Protein AF-A0A661KDV0-F1 (afdb_monomer)

pLDDT: mean 75.94, std 10.28, range [45.03, 88.5]

Structure (mmCIF, N/CA/C/O backbone):
data_AF-A0A661KDV0-F1
#
_entry.id   AF-A0A661KDV0-F1
#
loop_
_atom_site.group_PDB
_atom_site.id
_atom_site.type_symbol
_atom_site.label_atom_id
_atom_site.label_alt_id
_atom_site.label_comp_id
_atom_site.label_asym_id
_atom_site.label_entity_id
_atom_site.label_seq_id
_atom_site.pdbx_PDB_ins_code
_atom_site.Cartn_x
_atom_site.Cartn_y
_atom_site.Cartn_z
_atom_site.occupancy
_atom_site.B_iso_or_equiv
_atom_site.auth_seq_id
_atom_site.auth_comp_id
_atom_site.auth_asym_id
_atom_site.auth_atom_id
_atom_site.pdbx_PDB_model_num
ATOM 1 N N . MET A 1 1 ? -6.018 -22.708 42.102 1.00 46.72 1 MET A N 1
ATOM 2 C CA . MET A 1 1 ? -5.554 -22.700 40.697 1.00 46.72 1 MET A CA 1
ATOM 3 C C . MET A 1 1 ? -5.992 -21.376 40.091 1.00 46.72 1 MET A C 1
ATOM 5 O O . MET A 1 1 ? -7.187 -21.155 39.971 1.00 46.72 1 MET A O 1
ATOM 9 N N . ASN A 1 2 ? -5.053 -20.454 39.854 1.00 45.03 2 ASN A N 1
ATOM 10 C CA . ASN A 1 2 ? -5.360 -19.110 39.357 1.00 45.03 2 ASN A CA 1
ATOM 11 C C . ASN A 1 2 ? -5.732 -19.170 37.873 1.00 45.03 2 ASN A C 1
ATOM 13 O O . ASN A 1 2 ? -4.947 -19.634 37.049 1.00 45.03 2 ASN A O 1
ATOM 17 N N . ASN A 1 3 ? -6.926 -18.686 37.541 1.00 48.16 3 ASN A N 1
ATOM 18 C CA . ASN A 1 3 ? -7.403 -18.564 36.170 1.00 48.16 3 ASN A CA 1
ATOM 19 C C . ASN A 1 3 ? -6.744 -17.339 35.514 1.00 48.16 3 ASN A C 1
ATOM 21 O O . ASN A 1 3 ? -7.231 -16.220 35.627 1.00 48.16 3 ASN A O 1
ATOM 25 N N . TYR A 1 4 ? -5.623 -17.537 34.817 1.00 59.47 4 TYR A N 1
ATOM 26 C CA . TYR A 1 4 ? -4.924 -16.478 34.068 1.00 59.47 4 TYR A CA 1
ATOM 27 C C . TYR A 1 4 ? -5.661 -16.020 32.786 1.00 59.47 4 TYR A C 1
ATOM 29 O O . TYR A 1 4 ? -5.137 -15.196 32.040 1.00 59.47 4 TYR A O 1
ATOM 37 N N . ASN A 1 5 ? -6.873 -16.522 32.523 1.00 58.97 5 ASN A N 1
ATOM 38 C CA . ASN A 1 5 ? -7.582 -16.357 31.246 1.00 58.97 5 ASN A CA 1
ATOM 39 C C . ASN A 1 5 ? -8.514 -15.135 31.144 1.00 58.97 5 ASN A C 1
ATOM 41 O O . ASN A 1 5 ? -9.142 -14.946 30.107 1.00 58.97 5 ASN A O 1
ATOM 45 N N . GLU A 1 6 ? -8.595 -14.271 32.158 1.00 55.84 6 GLU A N 1
ATOM 46 C CA . GLU A 1 6 ? -9.571 -13.162 32.170 1.00 55.84 6 GLU A CA 1
ATOM 47 C C . GLU A 1 6 ? -9.018 -11.798 31.720 1.00 55.84 6 GLU A C 1
ATOM 49 O O . GLU A 1 6 ? -9.723 -10.794 31.760 1.00 55.84 6 GLU A O 1
ATOM 54 N N . ARG A 1 7 ? -7.777 -11.727 31.217 1.00 53.41 7 ARG A N 1
ATOM 55 C CA . ARG A 1 7 ? -7.247 -10.508 30.571 1.00 53.41 7 ARG A CA 1
ATOM 56 C C . ARG A 1 7 ? -7.303 -10.586 29.050 1.00 53.41 7 ARG A C 1
ATOM 58 O O . ARG A 1 7 ? -6.331 -10.260 28.371 1.00 53.41 7 ARG A O 1
ATOM 65 N N . ALA A 1 8 ? -8.441 -10.994 28.497 1.00 59.56 8 ALA A N 1
ATOM 66 C CA . ALA A 1 8 ? -8.721 -10.711 27.097 1.00 59.56 8 ALA A CA 1
ATOM 67 C C . ALA A 1 8 ? -8.865 -9.188 26.961 1.00 59.56 8 ALA A C 1
ATOM 69 O O . ALA A 1 8 ? -9.930 -8.629 27.213 1.00 59.56 8 ALA A O 1
ATOM 70 N N . ILE A 1 9 ? -7.763 -8.503 26.637 1.00 60.44 9 ILE A N 1
ATOM 71 C CA . ILE A 1 9 ? -7.757 -7.082 26.285 1.00 60.44 9 ILE A CA 1
ATOM 72 C C . ILE A 1 9 ? -8.787 -6.931 25.165 1.00 60.44 9 ILE A C 1
ATOM 74 O O . ILE A 1 9 ? -8.561 -7.378 24.039 1.00 60.44 9 ILE A O 1
ATOM 78 N N . SER A 1 10 ? -9.955 -6.373 25.484 1.00 51.84 10 SER A N 1
ATOM 79 C CA . SER A 1 10 ? -11.022 -6.180 24.515 1.00 51.84 10 SER A CA 1
ATOM 80 C C . SER A 1 10 ? -10.583 -5.058 23.581 1.00 51.84 10 SER A C 1
ATOM 82 O O . SER A 1 10 ? -10.773 -3.875 23.838 1.00 51.84 10 SER A O 1
ATOM 84 N N . VAL A 1 11 ? -9.907 -5.429 22.491 1.00 59.72 11 VAL A N 1
ATOM 85 C CA . VAL A 1 11 ? -9.474 -4.485 21.457 1.00 59.72 11 VAL A CA 1
ATOM 86 C C . VAL A 1 11 ? -10.730 -3.941 20.778 1.00 59.72 11 VAL A C 1
ATOM 88 O O . VAL A 1 11 ? -11.204 -4.512 19.799 1.00 59.72 11 VAL A O 1
ATOM 91 N N . GLN A 1 12 ? -11.320 -2.882 21.337 1.00 64.25 12 GLN A N 1
ATOM 92 C CA . GLN A 1 12 ? -12.595 -2.307 20.892 1.00 64.25 12 GLN A CA 1
ATOM 93 C C . GLN A 1 12 ? -12.534 -1.842 19.432 1.00 64.25 12 GLN A C 1
ATOM 95 O O . GLN A 1 12 ? -13.546 -1.880 18.739 1.00 64.25 12 GLN A O 1
ATOM 100 N N . GLN A 1 13 ? -11.348 -1.456 18.950 1.00 64.50 13 GLN A N 1
ATOM 101 C CA . GLN A 1 13 ? -11.106 -1.056 17.567 1.00 64.50 13 GLN A CA 1
ATOM 102 C C . GLN A 1 13 ? -9.787 -1.682 17.090 1.00 64.50 13 GLN A C 1
ATOM 104 O O . GLN A 1 13 ? -8.730 -1.340 17.620 1.00 64.50 13 GLN A O 1
ATOM 109 N N . PRO A 1 14 ? -9.815 -2.629 16.135 1.00 68.50 14 PRO A N 1
ATOM 110 C CA . PRO A 1 14 ? -8.599 -3.259 15.616 1.00 68.50 14 PRO A CA 1
ATOM 111 C C . PRO A 1 14 ? -7.782 -2.341 14.694 1.00 68.50 14 PRO A C 1
ATOM 113 O O . PRO A 1 14 ? -6.657 -2.703 14.344 1.00 68.50 14 PRO A O 1
ATOM 116 N N . THR A 1 15 ? -8.343 -1.195 14.298 1.00 75.56 15 THR A N 1
ATOM 117 C CA . THR A 1 15 ? -7.757 -0.211 13.383 1.00 75.56 15 THR A CA 1
ATOM 118 C C . THR A 1 15 ? -7.712 1.177 14.025 1.00 75.56 15 THR A C 1
ATOM 120 O O . THR A 1 15 ? -8.518 1.517 14.893 1.00 75.56 15 THR A O 1
ATOM 123 N N . LEU A 1 16 ? -6.733 1.983 13.616 1.00 76.81 16 LEU A N 1
ATOM 124 C CA . LEU A 1 16 ? -6.552 3.357 14.082 1.00 76.81 16 LEU A CA 1
ATOM 125 C C . LEU A 1 16 ? -7.408 4.336 13.270 1.00 76.81 16 LEU A C 1
ATOM 127 O O . LEU A 1 16 ? -7.650 4.150 12.080 1.00 76.81 16 LEU A O 1
ATOM 131 N N . ALA A 1 17 ? -7.815 5.436 13.906 1.00 75.88 17 ALA A N 1
ATOM 132 C CA . ALA A 1 17 ? -8.558 6.499 13.236 1.00 75.88 17 ALA A CA 1
ATOM 133 C C . ALA A 1 17 ? -7.707 7.175 12.148 1.00 75.88 17 ALA A C 1
ATOM 135 O O . ALA A 1 17 ? -6.651 7.734 12.448 1.00 75.88 17 ALA A O 1
ATOM 136 N N . PHE A 1 18 ? -8.207 7.197 10.910 1.00 69.19 18 PHE A N 1
ATOM 137 C CA . PHE A 1 18 ? -7.487 7.769 9.765 1.00 69.19 18 PHE A CA 1
ATOM 138 C C . PHE A 1 18 ? -7.362 9.307 9.801 1.00 69.19 18 PHE A C 1
ATOM 140 O O . PHE A 1 18 ? -6.499 9.870 9.145 1.00 69.19 18 PH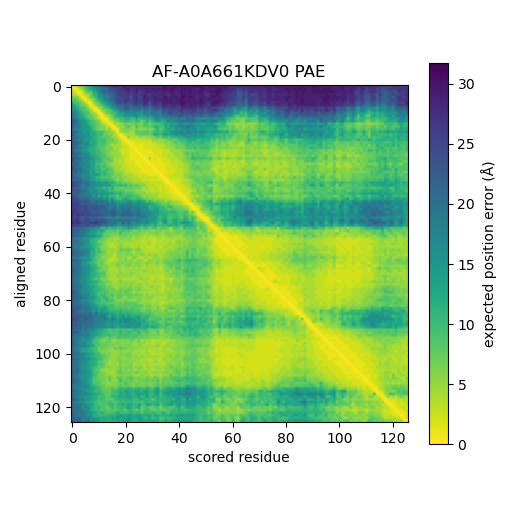E A O 1
ATOM 147 N N . TRP A 1 19 ? -8.203 10.005 10.574 1.00 70.69 19 TRP A N 1
ATOM 148 C CA . TRP A 1 19 ? -8.304 11.474 10.535 1.00 70.69 19 TRP A CA 1
ATOM 149 C C . TRP A 1 19 ? -7.336 12.212 11.472 1.00 70.69 19 TRP A C 1
ATOM 151 O O . TRP A 1 19 ? -7.270 13.440 11.471 1.00 70.69 19 TRP A O 1
ATOM 161 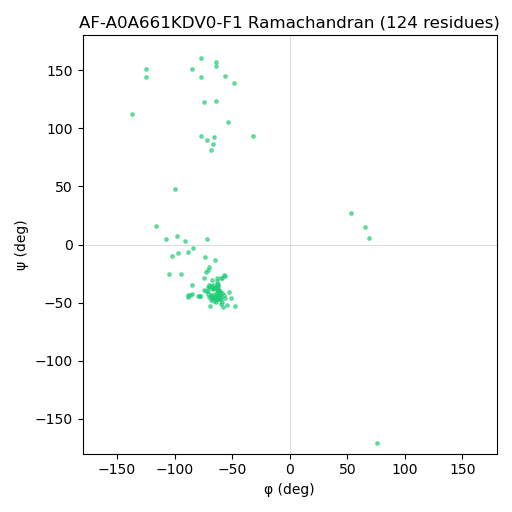N N . LYS A 1 20 ? -6.602 11.493 12.326 1.00 81.62 20 LYS A N 1
ATOM 162 C CA . LYS A 1 20 ? -5.675 12.131 13.270 1.00 81.62 20 LYS A CA 1
ATOM 163 C C . LYS A 1 20 ? -4.402 12.565 12.543 1.00 81.62 20 LYS A C 1
ATOM 165 O O . LYS A 1 20 ? -3.879 11.822 11.723 1.00 81.62 20 LYS A O 1
ATOM 170 N N . VAL A 1 21 ? -3.821 13.700 12.934 1.00 80.19 21 VAL A N 1
ATOM 171 C CA . VAL A 1 21 ? -2.544 14.200 12.375 1.00 80.19 21 VAL A CA 1
ATOM 172 C C . VAL A 1 21 ? -1.438 13.137 12.435 1.00 80.19 21 VAL A C 1
ATOM 174 O O . VAL A 1 21 ? -0.714 12.925 11.468 1.00 80.19 21 VAL A O 1
ATOM 177 N N . ARG A 1 22 ? -1.352 12.389 13.545 1.00 78.75 22 ARG A N 1
ATOM 178 C CA . ARG A 1 22 ? -0.389 11.281 13.684 1.00 78.75 22 ARG A CA 1
ATOM 179 C C . ARG A 1 22 ? -0.642 10.161 12.669 1.00 78.75 22 ARG A C 1
ATOM 181 O O . ARG A 1 22 ? 0.319 9.583 12.182 1.00 78.75 22 ARG A O 1
ATOM 188 N N . ALA A 1 23 ? -1.902 9.870 12.340 1.00 77.75 23 ALA A N 1
ATOM 189 C CA . ALA A 1 23 ? -2.245 8.876 11.325 1.00 77.75 23 ALA A CA 1
ATOM 190 C C . ALA A 1 23 ? -1.742 9.313 9.946 1.00 77.75 23 ALA A C 1
ATOM 192 O O . ALA A 1 23 ? -1.073 8.529 9.286 1.00 77.75 23 ALA A O 1
ATOM 193 N N . PHE A 1 24 ? -1.935 10.584 9.586 1.00 78.81 24 PHE A N 1
ATOM 194 C CA . PHE A 1 24 ? -1.403 11.150 8.344 1.00 78.81 24 PHE A CA 1
ATOM 195 C C . PHE A 1 24 ? 0.122 11.026 8.229 1.00 78.81 24 PHE A C 1
ATOM 197 O O . PHE A 1 24 ? 0.617 10.640 7.174 1.00 78.81 24 PHE A O 1
ATOM 204 N N . LEU A 1 25 ? 0.869 11.298 9.306 1.00 84.75 25 LEU A N 1
ATOM 205 C CA . LEU A 1 25 ? 2.335 11.170 9.304 1.00 84.75 25 LEU A CA 1
ATOM 206 C C . LEU A 1 25 ? 2.787 9.735 9.009 1.00 84.75 25 LEU A C 1
ATOM 208 O O . LEU A 1 25 ? 3.658 9.509 8.173 1.00 84.75 25 LEU A O 1
ATOM 212 N N . PHE A 1 26 ? 2.174 8.756 9.670 1.00 82.69 26 PHE A N 1
ATOM 213 C CA . PHE A 1 26 ? 2.491 7.347 9.450 1.00 82.69 26 PHE A CA 1
ATOM 214 C C . PHE A 1 26 ? 2.003 6.839 8.088 1.00 82.69 26 PHE A C 1
ATOM 216 O O . PHE A 1 26 ? 2.701 6.058 7.451 1.00 82.69 26 PHE A O 1
ATOM 223 N N . GLN A 1 27 ? 0.847 7.296 7.606 1.00 79.69 27 GLN A N 1
ATOM 224 C CA . GLN A 1 27 ? 0.376 7.000 6.252 1.00 79.69 27 GLN A CA 1
ATOM 225 C C . GLN A 1 27 ? 1.349 7.543 5.199 1.00 79.69 27 GLN A C 1
ATOM 227 O O . GLN A 1 27 ? 1.702 6.826 4.266 1.00 79.69 27 GLN A O 1
ATOM 232 N N . GLY A 1 28 ? 1.850 8.767 5.389 1.00 79.19 28 GLY A N 1
ATOM 233 C CA . GLY A 1 28 ? 2.901 9.350 4.556 1.00 79.19 28 GLY A CA 1
ATOM 234 C C . GLY A 1 28 ? 4.201 8.547 4.603 1.00 79.19 28 GLY A C 1
ATOM 235 O O . GLY A 1 28 ? 4.798 8.294 3.560 1.00 79.19 28 GLY A O 1
ATOM 236 N N . LEU A 1 29 ? 4.602 8.063 5.783 1.00 83.00 29 LEU A N 1
ATOM 237 C CA . LEU A 1 29 ? 5.763 7.181 5.928 1.00 83.00 29 LEU A CA 1
ATOM 238 C C . LEU A 1 29 ? 5.574 5.853 5.181 1.00 83.00 29 LEU A C 1
ATOM 240 O O . LEU A 1 29 ? 6.511 5.376 4.550 1.00 83.00 29 LEU A O 1
ATOM 244 N N . LEU A 1 30 ? 4.374 5.268 5.216 1.00 81.12 30 LEU A N 1
ATOM 245 C CA . LEU A 1 30 ? 4.060 4.038 4.481 1.00 81.12 30 LEU A CA 1
ATOM 246 C C . LEU A 1 30 ? 4.094 4.252 2.967 1.00 81.12 30 LEU A C 1
ATOM 248 O O . LEU A 1 30 ? 4.596 3.389 2.253 1.00 81.12 30 LEU A O 1
ATOM 252 N N . VAL A 1 31 ? 3.629 5.404 2.478 1.00 80.00 31 VAL A N 1
ATOM 253 C CA . VAL A 1 31 ? 3.767 5.787 1.064 1.00 80.00 31 VAL A CA 1
ATOM 254 C C . VAL A 1 31 ? 5.242 5.974 0.701 1.00 80.00 31 VAL A C 1
ATOM 256 O O . VAL A 1 31 ? 5.695 5.429 -0.301 1.00 80.00 31 VAL A O 1
ATOM 259 N N . ALA A 1 32 ? 6.018 6.671 1.534 1.00 80.62 32 ALA A N 1
ATOM 260 C CA . ALA A 1 32 ? 7.451 6.852 1.312 1.00 80.62 32 ALA A CA 1
ATOM 261 C C . ALA A 1 32 ? 8.199 5.508 1.300 1.00 80.62 32 ALA A C 1
ATOM 263 O O . ALA A 1 32 ? 9.038 5.274 0.434 1.00 80.62 32 ALA A O 1
ATOM 264 N N . ALA A 1 33 ? 7.850 4.591 2.205 1.00 80.25 33 ALA A N 1
ATOM 265 C CA . ALA A 1 33 ? 8.365 3.227 2.211 1.00 80.25 33 ALA A CA 1
ATOM 266 C C . ALA A 1 33 ? 7.957 2.470 0.936 1.00 80.25 33 ALA A C 1
ATOM 268 O O . ALA A 1 33 ? 8.804 1.840 0.307 1.00 80.25 33 ALA A O 1
ATOM 269 N N . ALA A 1 34 ? 6.699 2.587 0.497 1.00 77.00 34 ALA A N 1
ATOM 270 C CA . ALA A 1 34 ? 6.220 1.994 -0.752 1.00 77.00 34 ALA A CA 1
ATOM 271 C C . ALA A 1 34 ? 6.989 2.481 -1.985 1.00 77.00 34 ALA A C 1
ATOM 273 O O . ALA A 1 34 ? 7.114 1.722 -2.937 1.00 77.00 34 ALA A O 1
ATOM 274 N N . MET A 1 35 ? 7.525 3.703 -1.963 1.00 75.62 35 MET A N 1
ATOM 275 C CA . MET A 1 35 ? 8.372 4.242 -3.032 1.00 75.62 35 MET A CA 1
ATOM 276 C C . MET A 1 35 ? 9.844 3.834 -2.891 1.00 75.62 35 MET A C 1
ATOM 278 O O . MET A 1 35 ? 10.486 3.479 -3.876 1.00 75.62 35 MET A O 1
ATOM 282 N N . LEU A 1 36 ? 10.395 3.874 -1.675 1.00 76.81 36 LEU A N 1
ATOM 283 C CA . LEU A 1 36 ? 11.814 3.606 -1.422 1.00 76.81 36 LEU A CA 1
ATOM 284 C C . LEU A 1 36 ? 12.168 2.127 -1.567 1.00 76.81 36 LEU A C 1
ATOM 286 O O . LEU A 1 36 ? 13.218 1.800 -2.120 1.00 76.81 36 LEU A O 1
ATOM 290 N N . LEU A 1 37 ? 11.303 1.225 -1.096 1.00 72.38 37 LEU A N 1
ATOM 291 C CA . LEU A 1 37 ? 11.574 -0.211 -1.138 1.00 72.38 37 LEU A CA 1
ATOM 292 C C . LEU A 1 37 ? 11.785 -0.735 -2.581 1.00 72.38 37 LEU A C 1
ATOM 294 O O . LEU A 1 37 ? 12.764 -1.451 -2.800 1.00 72.38 37 LEU A O 1
ATOM 298 N N . PRO A 1 38 ? 10.948 -0.386 -3.581 1.00 68.12 38 PRO A N 1
ATOM 299 C CA . PRO A 1 38 ? 11.166 -0.762 -4.980 1.00 68.12 38 PRO A CA 1
ATOM 300 C C . PRO A 1 38 ? 12.459 -0.208 -5.578 1.00 68.12 38 PRO A C 1
ATOM 302 O O . PRO A 1 38 ? 13.119 -0.916 -6.335 1.00 68.12 38 PRO A O 1
ATOM 305 N N . VAL A 1 39 ? 12.825 1.033 -5.239 1.00 72.75 39 VAL A N 1
ATOM 306 C CA . VAL A 1 39 ? 14.056 1.677 -5.725 1.00 72.75 39 VAL A CA 1
ATOM 307 C C . VAL A 1 39 ? 15.277 0.929 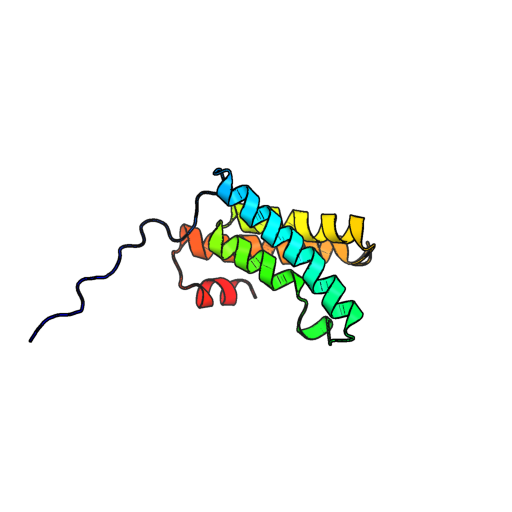-5.202 1.00 72.75 39 VAL A C 1
ATOM 309 O O . VAL A 1 39 ? 16.137 0.531 -5.981 1.00 72.75 39 VAL A O 1
ATOM 312 N N . VAL A 1 40 ? 15.320 0.655 -3.896 1.00 71.44 40 VAL A N 1
ATOM 313 C CA . VAL A 1 40 ? 16.416 -0.101 -3.273 1.00 71.44 40 VAL A CA 1
ATOM 314 C C . VAL A 1 40 ? 16.501 -1.522 -3.835 1.00 71.44 40 VAL A C 1
ATOM 316 O O . VAL A 1 40 ? 17.599 -2.001 -4.107 1.00 71.44 40 VAL A O 1
ATOM 319 N N . ALA A 1 41 ? 15.364 -2.187 -4.059 1.00 69.38 41 ALA A N 1
ATOM 320 C CA . ALA A 1 41 ? 15.334 -3.533 -4.631 1.00 69.38 41 ALA A CA 1
ATOM 321 C C . ALA A 1 41 ? 15.809 -3.580 -6.094 1.00 69.38 41 ALA A C 1
ATOM 323 O O . ALA A 1 41 ? 16.466 -4.539 -6.491 1.00 69.38 41 ALA A O 1
ATOM 324 N N . HIS A 1 42 ? 15.514 -2.544 -6.886 1.00 69.81 42 HIS A N 1
ATOM 325 C CA . HIS A 1 42 ? 16.063 -2.412 -8.237 1.00 69.81 42 HIS A CA 1
ATOM 326 C C . HIS A 1 42 ? 17.579 -2.196 -8.212 1.00 69.81 42 HIS A C 1
ATOM 328 O O . HIS A 1 42 ? 18.296 -2.822 -8.989 1.00 69.81 42 HIS A O 1
ATOM 334 N N . LEU A 1 43 ? 18.071 -1.341 -7.309 1.00 71.38 43 LEU A N 1
ATOM 335 C CA . LEU A 1 43 ? 19.500 -1.040 -7.181 1.00 71.38 43 LEU A CA 1
ATOM 336 C C . LEU A 1 43 ? 20.320 -2.236 -6.675 1.00 71.38 43 LEU A C 1
ATOM 338 O O . LEU A 1 43 ? 21.487 -2.364 -7.033 1.00 71.38 43 LEU A O 1
ATOM 342 N N . SER A 1 44 ? 19.732 -3.117 -5.863 1.00 68.50 44 SER A N 1
ATOM 343 C CA . SER A 1 44 ? 20.414 -4.297 -5.318 1.00 68.50 44 SER A CA 1
ATOM 344 C C . SER A 1 44 ? 20.418 -5.514 -6.250 1.00 68.50 44 SER A C 1
ATOM 346 O O . SER A 1 44 ? 20.999 -6.540 -5.899 1.00 68.50 44 SER A O 1
ATOM 348 N N . GLY A 1 45 ? 19.769 -5.435 -7.420 1.00 64.19 45 GLY A N 1
ATOM 349 C CA . GLY A 1 45 ? 19.641 -6.567 -8.346 1.00 64.19 45 GLY A CA 1
ATOM 350 C C . GLY A 1 45 ? 18.814 -7.731 -7.787 1.00 64.19 45 GLY A C 1
ATOM 351 O O . GLY A 1 45 ? 18.874 -8.844 -8.312 1.00 64.19 45 GLY A O 1
ATOM 352 N N . ALA A 1 46 ? 18.054 -7.499 -6.712 1.00 64.38 46 ALA A N 1
ATOM 353 C CA . ALA A 1 46 ? 17.207 -8.511 -6.099 1.00 64.38 46 ALA A CA 1
ATOM 354 C C . ALA A 1 46 ? 16.092 -8.948 -7.070 1.00 64.38 46 ALA A C 1
ATOM 356 O O . ALA A 1 46 ? 15.661 -8.158 -7.913 1.00 64.38 46 ALA A O 1
ATOM 357 N N . PRO A 1 47 ? 15.564 -10.181 -6.955 1.00 60.22 47 PRO A N 1
ATOM 358 C CA . PRO A 1 47 ? 14.432 -10.637 -7.755 1.00 60.22 47 PRO A CA 1
ATOM 359 C C . PRO A 1 47 ? 13.151 -9.884 -7.361 1.00 60.22 47 PRO A C 1
ATOM 361 O O . PRO A 1 47 ? 12.295 -10.384 -6.630 1.00 60.22 47 PRO A 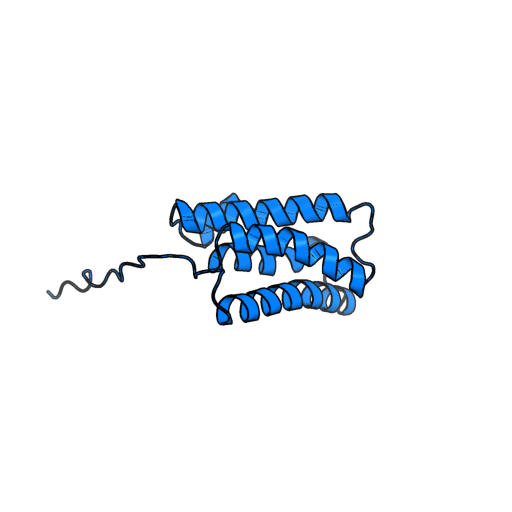O 1
ATOM 364 N N . VAL A 1 48 ? 12.993 -8.671 -7.898 1.00 60.25 48 VAL A N 1
ATOM 365 C CA . VAL A 1 48 ? 11.840 -7.783 -7.679 1.00 60.25 48 VAL A CA 1
ATOM 366 C C . VAL A 1 48 ? 10.532 -8.487 -8.052 1.00 60.25 48 VAL A C 1
ATOM 368 O O . VAL A 1 48 ? 9.496 -8.212 -7.467 1.00 60.25 48 VAL A O 1
ATOM 371 N N . ARG A 1 49 ? 10.586 -9.459 -8.971 1.00 55.31 49 ARG A N 1
ATOM 372 C CA . ARG A 1 49 ? 9.438 -10.207 -9.501 1.00 55.31 49 ARG A CA 1
ATOM 373 C C . ARG A 1 49 ? 8.790 -11.190 -8.514 1.00 55.31 49 ARG A C 1
ATOM 375 O O . ARG A 1 49 ? 7.642 -11.553 -8.721 1.00 55.31 49 ARG A O 1
ATOM 382 N N . ILE A 1 50 ? 9.508 -11.624 -7.476 1.00 54.38 50 ILE A N 1
ATOM 383 C CA . ILE A 1 50 ? 9.004 -12.572 -6.456 1.00 54.38 50 ILE A CA 1
ATOM 384 C C . ILE A 1 50 ? 8.677 -11.841 -5.147 1.00 54.38 50 ILE A C 1
ATOM 386 O O . ILE A 1 50 ? 7.829 -12.275 -4.377 1.00 54.38 50 ILE A O 1
ATOM 390 N N . LEU A 1 51 ? 9.329 -10.702 -4.913 1.00 52.06 51 LEU A N 1
ATOM 391 C CA . LEU A 1 51 ? 9.279 -9.963 -3.656 1.00 52.06 51 LEU A CA 1
ATOM 392 C C . LEU A 1 51 ? 8.646 -8.574 -3.786 1.00 52.06 51 LEU A C 1
ATOM 394 O O . LEU A 1 51 ? 8.859 -7.796 -2.864 1.00 52.06 51 LEU A O 1
ATOM 398 N N . LEU A 1 52 ? 7.922 -8.264 -4.887 1.00 61.94 52 LEU A N 1
ATOM 399 C CA . LEU A 1 52 ? 7.479 -6.909 -5.290 1.00 61.94 52 LEU A CA 1
ATOM 400 C C . LEU A 1 52 ? 7.204 -6.023 -4.064 1.00 61.94 52 LEU A C 1
ATOM 402 O O . LEU A 1 52 ? 6.085 -6.034 -3.534 1.00 61.94 52 LEU A O 1
ATOM 406 N N . PRO A 1 53 ? 8.212 -5.246 -3.615 1.00 65.38 53 PRO A N 1
ATOM 407 C CA . PRO A 1 53 ? 8.236 -4.709 -2.255 1.00 65.38 53 PRO A CA 1
ATOM 408 C C . PRO A 1 53 ? 7.112 -3.719 -1.968 1.00 65.38 53 PRO A C 1
ATOM 410 O O . PRO A 1 53 ? 6.855 -3.373 -0.823 1.00 65.38 53 PRO A O 1
ATOM 413 N N . MET A 1 54 ? 6.442 -3.268 -3.024 1.00 73.56 54 MET A N 1
ATOM 414 C CA . MET A 1 54 ? 5.391 -2.271 -3.002 1.00 73.56 54 MET A CA 1
ATOM 415 C C . MET A 1 54 ? 4.065 -2.765 -2.407 1.00 73.56 54 MET A C 1
ATOM 417 O O . MET A 1 54 ? 3.287 -1.953 -1.913 1.00 73.56 54 MET A O 1
ATOM 421 N N . HIS A 1 55 ? 3.809 -4.077 -2.408 1.00 79.44 55 HIS A N 1
ATOM 422 C CA . HIS A 1 55 ? 2.549 -4.648 -1.911 1.00 79.44 55 HIS A CA 1
ATOM 423 C C . HIS A 1 55 ? 2.477 -4.620 -0.381 1.00 79.44 55 HIS A C 1
ATOM 425 O O . HIS A 1 55 ? 1.437 -4.302 0.198 1.00 79.44 55 HIS A O 1
ATOM 431 N N . TRP A 1 56 ? 3.602 -4.896 0.284 1.00 80.38 56 TRP A N 1
ATOM 432 C CA . TRP A 1 56 ? 3.673 -4.993 1.742 1.00 80.38 56 TRP A CA 1
ATOM 433 C C . TRP A 1 56 ? 3.292 -3.692 2.463 1.00 80.38 56 TRP A C 1
ATOM 435 O O . TRP A 1 56 ? 2.463 -3.758 3.371 1.00 80.38 56 TRP A O 1
ATOM 445 N N . PRO A 1 57 ? 3.799 -2.505 2.072 1.00 82.25 57 PRO A N 1
ATOM 446 C CA . PRO A 1 57 ? 3.405 -1.242 2.693 1.00 82.25 57 PRO A CA 1
ATOM 447 C C . PRO A 1 57 ? 1.918 -0.919 2.520 1.00 82.25 57 PRO A C 1
ATOM 449 O O . PRO A 1 57 ? 1.303 -0.392 3.444 1.00 82.25 57 PRO A O 1
ATOM 452 N N . VAL A 1 58 ? 1.324 -1.263 1.371 1.00 85.25 58 VAL A N 1
ATOM 453 C CA . VAL A 1 58 ? -0.106 -1.039 1.092 1.00 85.25 58 VAL A CA 1
ATOM 454 C C . VAL A 1 58 ? -0.983 -1.962 1.937 1.00 85.25 58 VAL A C 1
ATOM 456 O O . VAL A 1 58 ? -1.945 -1.513 2.561 1.00 85.25 58 VAL A O 1
ATOM 459 N N . ILE A 1 59 ? -0.620 -3.241 2.021 1.00 84.94 59 ILE A N 1
ATOM 460 C CA . ILE A 1 59 ? -1.288 -4.224 2.881 1.00 84.94 59 ILE A CA 1
ATOM 461 C C . ILE A 1 59 ? -1.202 -3.798 4.351 1.00 84.94 59 ILE A C 1
ATOM 463 O O . ILE A 1 59 ? -2.194 -3.829 5.081 1.00 84.94 59 ILE A O 1
ATOM 467 N N . LEU A 1 60 ? -0.026 -3.347 4.789 1.00 83.75 60 LEU A N 1
ATOM 468 C CA . LEU A 1 60 ? 0.189 -2.892 6.158 1.00 83.75 60 LEU A CA 1
ATOM 469 C C . LEU A 1 60 ? -0.612 -1.616 6.451 1.00 83.75 60 LEU A C 1
ATOM 471 O O . LEU A 1 60 ? -1.207 -1.494 7.521 1.00 83.75 60 LEU A O 1
ATOM 475 N N . ALA A 1 61 ? -0.723 -0.707 5.480 1.00 84.88 61 ALA A N 1
ATOM 476 C CA . ALA A 1 61 ? -1.605 0.448 5.569 1.00 84.88 61 ALA A CA 1
ATOM 477 C C . ALA A 1 61 ? -3.082 0.055 5.733 1.00 84.88 61 ALA A C 1
ATOM 479 O O . ALA A 1 61 ? -3.763 0.630 6.583 1.00 84.88 61 ALA A O 1
ATOM 480 N N . GLY A 1 62 ? -3.565 -0.935 4.976 1.00 82.50 62 GLY A N 1
ATOM 481 C CA . GLY A 1 62 ? -4.916 -1.483 5.127 1.00 82.50 62 GLY A CA 1
ATOM 482 C C . GLY A 1 62 ? -5.141 -2.107 6.505 1.00 82.50 62 GLY A C 1
ATOM 483 O O . GLY A 1 62 ? -6.148 -1.847 7.161 1.00 82.50 62 GLY A O 1
ATOM 484 N N . LEU A 1 63 ? -4.161 -2.859 7.006 1.00 82.88 63 LEU A N 1
ATOM 485 C CA . LEU A 1 63 ? -4.234 -3.507 8.314 1.00 82.88 63 LEU A CA 1
ATOM 486 C C . LEU A 1 63 ? -4.278 -2.504 9.483 1.00 82.88 63 LEU A C 1
ATOM 488 O O . LEU A 1 63 ? -4.955 -2.745 10.484 1.00 82.88 63 LEU A O 1
ATOM 492 N N . VAL A 1 64 ? -3.543 -1.396 9.374 1.00 82.38 64 VAL A N 1
ATOM 493 C CA . VAL A 1 64 ? -3.392 -0.405 10.451 1.00 82.38 64 VAL A CA 1
ATOM 494 C C . VAL A 1 64 ? -4.491 0.662 10.406 1.00 82.38 64 VAL A C 1
ATOM 496 O O . VAL A 1 64 ? -5.050 1.008 11.449 1.00 82.38 64 VAL A O 1
ATOM 499 N N . TYR A 1 65 ? -4.823 1.169 9.215 1.00 81.62 65 TYR A N 1
ATOM 500 C CA . TYR A 1 65 ? -5.749 2.295 9.006 1.00 81.62 65 TYR A CA 1
ATOM 501 C C . TYR A 1 65 ? -7.110 1.890 8.430 1.00 81.62 65 TYR A C 1
ATOM 503 O O . TYR A 1 65 ? -7.935 2.759 8.137 1.00 81.62 65 TYR A O 1
ATOM 511 N N . GLY A 1 66 ? -7.353 0.589 8.268 1.00 85.69 66 GLY A N 1
ATOM 512 C CA . GLY A 1 66 ? -8.599 0.064 7.725 1.00 85.69 66 GLY A CA 1
ATOM 513 C C . GLY A 1 66 ? -8.717 0.228 6.211 1.00 85.69 66 GLY A C 1
ATOM 514 O O . GLY A 1 66 ? -7.770 0.610 5.516 1.00 85.69 66 GLY A O 1
ATOM 515 N N . TRP A 1 67 ? -9.910 -0.058 5.683 1.00 84.12 67 TRP A N 1
ATOM 516 C CA . TRP A 1 67 ? -10.144 -0.117 4.231 1.00 84.12 67 TRP A CA 1
ATOM 517 C C . TRP A 1 67 ? -9.908 1.230 3.545 1.00 84.12 67 TRP A C 1
ATOM 519 O O . TRP A 1 67 ? -9.410 1.267 2.425 1.00 84.12 67 TRP A O 1
ATOM 529 N N . ARG A 1 68 ? -10.213 2.345 4.224 1.00 87.06 68 ARG A N 1
ATOM 530 C CA . ARG A 1 68 ? -10.017 3.704 3.687 1.00 87.06 68 ARG A CA 1
ATOM 531 C C . ARG A 1 68 ? -8.541 4.026 3.505 1.00 87.06 68 ARG A C 1
ATOM 533 O O . ARG A 1 68 ? -8.151 4.548 2.466 1.00 87.06 68 ARG A O 1
ATOM 540 N N . GLY A 1 69 ? -7.728 3.713 4.515 1.00 84.38 69 GLY A N 1
ATOM 541 C CA . GLY A 1 69 ? -6.291 3.958 4.474 1.00 84.38 69 GLY A CA 1
ATOM 542 C C . GLY A 1 6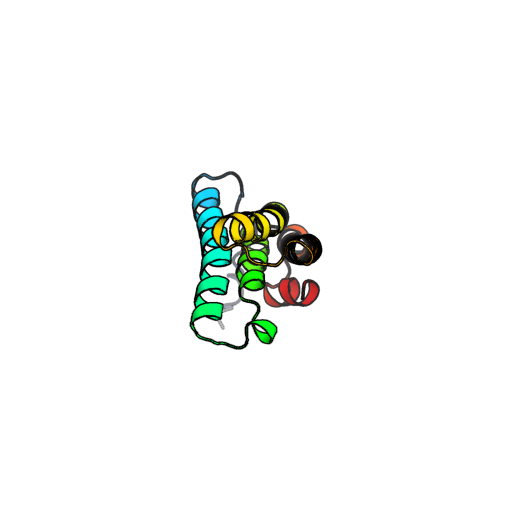9 ? -5.596 3.081 3.438 1.00 84.38 69 GLY A C 1
ATOM 543 O O . GLY A 1 69 ? -4.823 3.600 2.639 1.00 84.38 69 GLY A O 1
ATOM 544 N N . GLY A 1 70 ? -5.920 1.784 3.410 1.00 85.06 70 GLY A N 1
ATOM 545 C CA . GLY A 1 70 ? -5.370 0.841 2.434 1.00 85.06 70 GLY A CA 1
ATOM 546 C C . GLY A 1 70 ? -5.755 1.174 0.992 1.00 85.06 70 GLY A C 1
ATOM 547 O O . GLY A 1 70 ? -4.886 1.204 0.128 1.00 85.06 70 GLY A O 1
ATOM 548 N N . ALA A 1 71 ? -7.023 1.506 0.733 1.00 86.94 71 ALA A N 1
ATOM 549 C CA . ALA A 1 71 ? -7.498 1.899 -0.594 1.00 86.94 71 ALA A CA 1
ATOM 550 C C . ALA A 1 71 ? -6.837 3.192 -1.099 1.00 86.94 71 ALA A C 1
ATOM 552 O O . ALA A 1 71 ? -6.366 3.252 -2.234 1.00 86.94 71 ALA A O 1
ATOM 553 N N . LEU A 1 72 ? -6.769 4.224 -0.248 1.00 88.50 72 LEU A N 1
ATO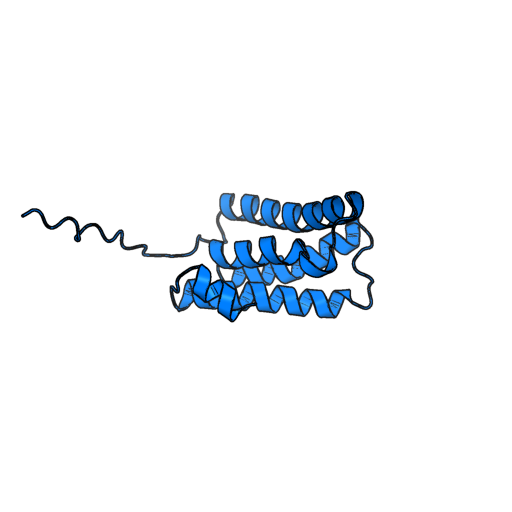M 554 C CA . LEU A 1 72 ? -6.152 5.501 -0.609 1.00 88.50 72 LEU A CA 1
ATOM 555 C C . LEU A 1 72 ? -4.656 5.323 -0.892 1.00 88.50 72 LEU A C 1
ATOM 557 O O . LEU A 1 72 ? -4.159 5.786 -1.915 1.00 88.50 72 LEU A O 1
ATOM 561 N N . ILE A 1 73 ? -3.942 4.617 -0.014 1.00 86.12 73 ILE A N 1
ATOM 562 C CA . ILE A 1 73 ? -2.505 4.376 -0.174 1.00 86.12 73 ILE A CA 1
ATOM 563 C C . ILE A 1 73 ? -2.233 3.476 -1.385 1.00 86.12 73 ILE A C 1
ATOM 565 O O . ILE A 1 73 ? -1.294 3.752 -2.123 1.00 86.12 73 ILE A O 1
ATOM 569 N N . GLY A 1 74 ? -3.073 2.472 -1.650 1.00 86.00 74 GLY A N 1
ATOM 570 C CA . GLY A 1 74 ? -2.965 1.609 -2.830 1.00 86.00 74 GLY A CA 1
ATOM 571 C C . GLY A 1 74 ? -3.152 2.345 -4.161 1.00 86.00 74 GLY A C 1
ATOM 572 O O . GLY A 1 74 ? -2.499 1.995 -5.136 1.00 86.00 74 GLY A O 1
ATOM 573 N N . LEU A 1 75 ? -3.968 3.406 -4.196 1.00 87.88 75 LEU A N 1
ATOM 574 C CA . LEU A 1 75 ? -4.110 4.282 -5.369 1.00 87.88 75 LEU A CA 1
ATOM 575 C C . LEU A 1 75 ? -2.948 5.274 -5.509 1.00 87.88 75 LEU A C 1
ATOM 577 O O . LEU A 1 75 ? -2.424 5.507 -6.603 1.00 87.88 75 LEU A O 1
ATOM 581 N N . VAL A 1 76 ? -2.555 5.889 -4.393 1.00 86.38 76 VAL A N 1
ATOM 582 C CA . VAL A 1 76 ? -1.591 6.994 -4.384 1.00 86.38 76 VAL A CA 1
ATOM 583 C C . VAL A 1 76 ? -0.159 6.488 -4.544 1.00 86.38 76 VAL A C 1
ATOM 585 O O . VAL A 1 76 ? 0.586 7.039 -5.348 1.00 86.38 76 VAL A O 1
ATOM 588 N N . ALA A 1 77 ? 0.236 5.427 -3.838 1.00 84.44 77 ALA A N 1
ATOM 589 C CA . ALA A 1 77 ? 1.610 4.923 -3.841 1.00 84.44 77 ALA A CA 1
ATOM 590 C C . ALA A 1 77 ? 2.175 4.615 -5.249 1.00 84.44 77 ALA A C 1
ATOM 592 O O . ALA A 1 77 ? 3.247 5.138 -5.560 1.00 84.44 77 ALA A O 1
ATOM 593 N N . PRO A 1 78 ? 1.507 3.835 -6.128 1.00 81.81 78 PRO A N 1
ATOM 594 C CA . PRO A 1 78 ? 2.007 3.559 -7.482 1.00 81.81 78 PRO A CA 1
ATOM 595 C C . PRO A 1 78 ? 2.070 4.810 -8.358 1.00 81.81 78 PRO A C 1
ATOM 597 O O . PRO A 1 78 ? 3.037 4.995 -9.095 1.00 81.81 78 PRO A O 1
ATOM 600 N N . THR A 1 79 ? 1.096 5.709 -8.221 1.00 83.56 79 THR A N 1
ATOM 601 C CA . THR A 1 79 ? 1.051 6.972 -8.969 1.00 83.56 79 THR A CA 1
ATOM 602 C C . THR A 1 79 ? 2.214 7.892 -8.592 1.00 83.56 79 THR A C 1
ATOM 604 O O . THR A 1 79 ? 2.889 8.441 -9.463 1.00 83.56 79 THR A O 1
ATOM 607 N N . VAL A 1 80 ? 2.493 8.034 -7.292 1.00 82.06 80 VAL A N 1
ATOM 608 C CA . VAL A 1 80 ? 3.596 8.872 -6.801 1.00 82.06 80 VAL A CA 1
ATOM 609 C C . VAL A 1 80 ? 4.948 8.228 -7.118 1.00 82.06 80 VAL A C 1
ATOM 611 O O . VAL A 1 80 ? 5.865 8.922 -7.551 1.00 82.06 80 VAL A O 1
ATOM 614 N N . SER A 1 81 ? 5.072 6.903 -6.988 1.00 80.19 81 SER A N 1
ATOM 615 C CA . SER A 1 81 ? 6.288 6.178 -7.381 1.00 80.19 81 SER A CA 1
ATOM 616 C C . SER A 1 81 ? 6.617 6.365 -8.864 1.00 80.19 81 SER A C 1
ATOM 618 O O . SER A 1 81 ? 7.775 6.596 -9.206 1.00 80.19 81 SER A O 1
ATOM 620 N N . PHE A 1 82 ? 5.610 6.328 -9.739 1.00 80.88 82 PHE A N 1
ATOM 621 C CA . PHE A 1 82 ? 5.786 6.573 -11.169 1.00 80.88 82 PHE A CA 1
ATOM 622 C C . PHE A 1 82 ? 6.246 7.995 -11.476 1.00 80.88 82 PHE A C 1
ATOM 624 O O . PHE A 1 82 ? 7.143 8.178 -12.297 1.00 80.88 82 PHE A O 1
ATOM 631 N N . LEU A 1 83 ? 5.686 8.991 -10.787 1.00 81.56 83 LEU A N 1
ATOM 632 C CA . LEU A 1 83 ? 6.065 10.388 -10.982 1.00 81.56 83 LEU A CA 1
ATOM 633 C C . LEU A 1 83 ? 7.533 10.656 -10.609 1.00 81.56 83 LEU A C 1
ATOM 635 O O . LEU A 1 83 ? 8.182 11.475 -11.251 1.00 81.56 83 LEU A O 1
ATOM 639 N N . PHE A 1 84 ? 8.060 9.960 -9.595 1.00 77.69 84 PHE A N 1
ATOM 640 C CA . PHE A 1 84 ? 9.437 10.142 -9.122 1.00 77.69 84 PHE A CA 1
ATOM 641 C C . PHE A 1 84 ? 10.464 9.271 -9.846 1.00 77.69 84 PHE A C 1
ATOM 643 O O . PHE A 1 84 ? 11.544 9.748 -10.182 1.00 77.69 84 PHE A O 1
ATOM 650 N N . SER A 1 85 ? 10.166 7.988 -10.046 1.00 72.06 85 SER A N 1
ATOM 651 C CA . SER A 1 85 ? 11.138 7.021 -10.571 1.00 72.06 85 SER A CA 1
ATOM 652 C C . SER A 1 85 ? 10.944 6.698 -12.053 1.00 72.06 85 SER A C 1
ATOM 654 O O . SER A 1 85 ? 11.781 6.006 -12.625 1.00 72.06 85 SER A O 1
ATOM 656 N N . GLY A 1 86 ? 9.845 7.133 -12.683 1.00 71.31 86 GLY A N 1
ATOM 657 C CA . GLY A 1 86 ? 9.493 6.756 -14.061 1.00 71.31 86 GLY A CA 1
ATOM 658 C C . GLY A 1 86 ? 9.086 5.282 -14.225 1.00 71.31 86 GLY A C 1
ATOM 659 O O . GLY A 1 86 ? 8.854 4.813 -15.338 1.00 71.31 86 GLY A O 1
ATOM 660 N N . LEU A 1 87 ? 8.989 4.549 -13.113 1.00 70.56 87 LEU A N 1
ATOM 661 C CA . LEU A 1 87 ? 8.612 3.141 -13.009 1.00 70.56 87 LEU A CA 1
ATOM 662 C C . LEU A 1 87 ? 7.425 3.024 -12.042 1.00 70.56 87 LEU A C 1
ATOM 664 O O . LEU A 1 87 ? 7.408 3.738 -11.038 1.00 70.56 87 LEU A O 1
ATOM 668 N N . PRO A 1 88 ? 6.462 2.112 -12.259 1.00 69.50 88 PRO A N 1
ATOM 669 C CA . PRO A 1 88 ? 6.380 1.100 -13.320 1.00 69.50 88 PRO A CA 1
ATOM 670 C C . PRO A 1 88 ? 5.957 1.675 -14.683 1.00 69.50 88 PRO A C 1
ATOM 672 O O . PRO A 1 88 ? 5.378 2.750 -14.752 1.00 69.50 88 PRO A O 1
ATOM 675 N N . LEU A 1 89 ? 6.226 0.951 -15.779 1.00 76.38 89 LEU A N 1
ATOM 676 C CA . LEU A 1 89 ? 5.855 1.379 -17.138 1.00 76.38 89 LEU A CA 1
ATOM 677 C C . LEU A 1 89 ? 4.378 1.832 -17.200 1.00 76.38 89 LEU A C 1
ATOM 679 O O . LEU A 1 89 ? 3.519 1.122 -16.668 1.00 76.38 89 LEU A O 1
ATOM 683 N N . PRO A 1 90 ? 4.044 2.920 -17.924 1.00 74.81 90 PRO A N 1
ATOM 684 C CA . PRO A 1 90 ? 2.689 3.487 -17.945 1.00 74.81 90 PRO A CA 1
ATOM 685 C C . PRO A 1 90 ? 1.604 2.489 -18.378 1.00 74.81 90 PRO A C 1
ATOM 687 O O . PRO A 1 90 ? 0.448 2.616 -17.996 1.00 74.81 90 PRO A O 1
ATOM 690 N N . ARG A 1 91 ? 1.981 1.470 -19.163 1.00 77.62 91 ARG A N 1
ATOM 691 C CA . ARG A 1 91 ? 1.095 0.382 -19.603 1.00 77.62 91 ARG A CA 1
ATOM 692 C C . ARG A 1 91 ? 0.668 -0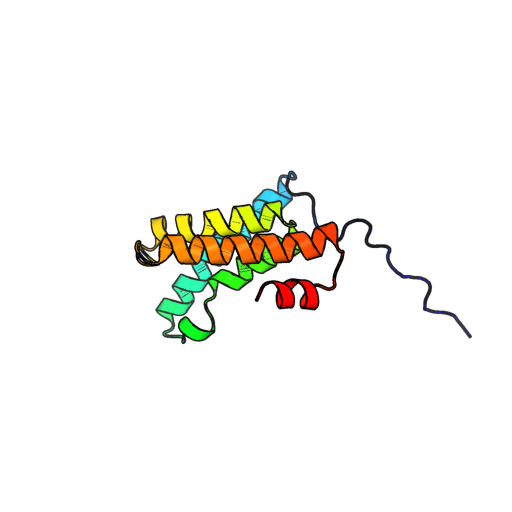.547 -18.459 1.00 77.62 91 ARG A C 1
ATOM 694 O O . ARG A 1 91 ? -0.442 -1.058 -18.482 1.00 77.62 91 ARG A O 1
ATOM 701 N N . ILE A 1 92 ? 1.556 -0.793 -17.497 1.00 81.19 92 ILE A N 1
ATOM 702 C CA . ILE A 1 92 ? 1.345 -1.731 -16.380 1.00 81.19 92 ILE A CA 1
ATOM 703 C C . ILE A 1 92 ? 0.805 -0.993 -15.150 1.00 81.19 92 ILE A C 1
ATOM 705 O O . ILE A 1 92 ? 0.103 -1.582 -14.333 1.00 81.19 92 ILE A O 1
ATOM 709 N N . LEU A 1 93 ? 1.087 0.307 -15.050 1.00 82.62 93 LEU A N 1
ATOM 710 C CA . LEU A 1 93 ? 0.651 1.171 -13.961 1.00 82.62 93 LEU A CA 1
ATOM 711 C C . LEU A 1 93 ? -0.841 1.043 -13.609 1.00 82.62 93 LEU A C 1
ATOM 713 O O . LEU A 1 93 ? -1.118 0.785 -12.443 1.00 82.62 93 LEU A O 1
ATOM 717 N N . PRO A 1 94 ? -1.811 1.158 -14.541 1.00 83.56 94 PRO A N 1
ATOM 718 C CA . PRO A 1 94 ? -3.224 1.068 -14.174 1.00 83.56 94 PRO A CA 1
ATOM 719 C C . PRO A 1 94 ? -3.607 -0.310 -13.620 1.00 83.56 94 PRO A C 1
ATOM 721 O O . PRO A 1 94 ? -4.388 -0.378 -12.675 1.00 83.56 94 PRO A O 1
ATOM 724 N N . ALA A 1 95 ? -3.030 -1.394 -14.149 1.00 86.06 95 ALA A N 1
ATOM 725 C CA . ALA A 1 95 ? -3.275 -2.743 -13.639 1.00 86.06 95 ALA A CA 1
ATOM 726 C C . ALA A 1 95 ? -2.725 -2.907 -12.213 1.00 86.06 95 ALA A C 1
ATOM 728 O O . ALA A 1 95 ? -3.469 -3.302 -11.319 1.00 86.06 95 ALA A O 1
ATOM 729 N N . MET A 1 96 ? -1.473 -2.497 -11.971 1.00 86.38 96 MET A N 1
ATOM 730 C CA . MET A 1 96 ? -0.872 -2.547 -10.632 1.00 86.38 96 MET A CA 1
ATOM 731 C C . MET A 1 96 ? -1.619 -1.669 -9.627 1.00 86.38 96 MET A C 1
ATOM 733 O O . MET A 1 96 ? -1.806 -2.061 -8.481 1.00 86.38 96 MET A O 1
ATOM 737 N N . THR A 1 97 ? -2.075 -0.487 -10.037 1.00 87.38 97 THR A N 1
ATOM 738 C CA . THR A 1 97 ? -2.857 0.394 -9.167 1.00 87.38 97 THR A CA 1
ATOM 739 C C . THR A 1 97 ? -4.169 -0.264 -8.736 1.00 87.38 97 THR A C 1
ATOM 741 O O . THR A 1 97 ? -4.549 -0.152 -7.572 1.00 87.38 97 THR A O 1
ATOM 744 N N . ILE A 1 98 ? -4.848 -0.980 -9.638 1.00 88.38 98 ILE A N 1
ATOM 745 C CA . ILE A 1 98 ? -6.071 -1.727 -9.309 1.00 88.38 98 ILE A CA 1
ATOM 746 C C . ILE A 1 98 ? -5.754 -2.908 -8.381 1.00 88.38 98 ILE A C 1
ATOM 748 O O . ILE A 1 98 ? -6.454 -3.100 -7.387 1.00 88.38 98 ILE A O 1
ATOM 752 N N . GLU A 1 99 ? -4.683 -3.661 -8.642 1.00 87.50 99 GLU A N 1
ATOM 753 C CA . GLU A 1 99 ? -4.223 -4.746 -7.762 1.00 87.50 99 GLU A CA 1
ATOM 754 C C . GLU A 1 99 ? -3.925 -4.222 -6.347 1.00 87.50 99 GLU A C 1
ATOM 756 O O . GLU A 1 99 ? -4.531 -4.666 -5.375 1.00 87.50 99 GLU A O 1
ATOM 761 N N . LEU A 1 100 ? -3.090 -3.189 -6.207 1.00 86.69 100 LEU A N 1
ATOM 762 C CA . LEU A 1 100 ? -2.749 -2.600 -4.907 1.00 86.69 100 LEU A CA 1
ATOM 763 C C . LEU A 1 100 ? -3.971 -2.004 -4.199 1.00 86.69 100 LEU A C 1
ATOM 765 O O . LEU A 1 100 ? -4.109 -2.151 -2.982 1.00 86.69 100 LEU A O 1
ATOM 769 N N . PHE A 1 101 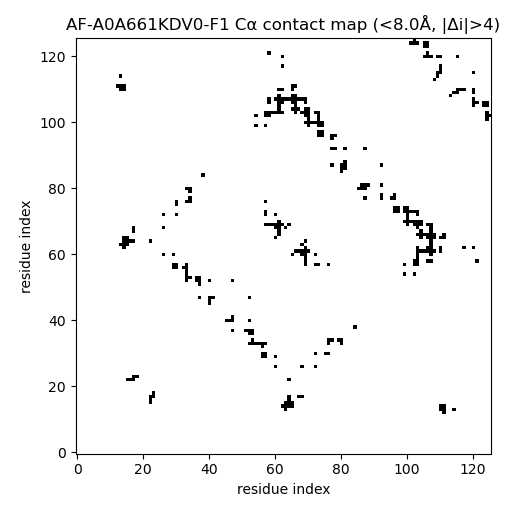? -4.869 -1.353 -4.940 1.00 88.31 101 PHE A N 1
ATOM 770 C CA . PHE A 1 101 ? -6.134 -0.867 -4.398 1.00 88.31 101 PHE A CA 1
ATOM 771 C C . PHE A 1 101 ? -6.967 -2.014 -3.827 1.00 88.31 101 PHE A C 1
ATOM 773 O O . PHE A 1 101 ? -7.424 -1.917 -2.689 1.00 88.31 101 PHE A O 1
ATOM 780 N N . THR A 1 102 ? -7.149 -3.100 -4.583 1.00 88.12 102 THR A N 1
ATOM 781 C CA . THR A 1 102 ? -7.944 -4.249 -4.128 1.00 88.12 102 THR A CA 1
ATOM 782 C C . THR A 1 102 ? -7.311 -4.907 -2.907 1.00 88.12 102 THR A C 1
ATOM 784 O O . THR A 1 102 ? -8.005 -5.106 -1.910 1.00 88.12 102 THR A O 1
ATOM 787 N N . TYR A 1 103 ? -5.995 -5.118 -2.898 1.00 86.88 103 TYR A N 1
ATOM 788 C CA . TYR A 1 103 ? -5.285 -5.653 -1.738 1.00 86.88 103 TYR A CA 1
ATOM 789 C C . TYR A 1 103 ? -5.442 -4.769 -0.498 1.00 86.88 103 TYR A C 1
ATOM 791 O O . TYR A 1 103 ? -5.862 -5.246 0.558 1.00 86.88 103 TYR A O 1
ATOM 799 N N . GLY A 1 104 ? -5.180 -3.464 -0.607 1.00 86.44 104 GLY A N 1
ATOM 800 C CA . GLY A 1 104 ? -5.340 -2.526 0.508 1.00 86.44 104 GLY A CA 1
ATOM 801 C C . GLY A 1 104 ? -6.791 -2.405 0.990 1.00 86.44 104 GLY A C 1
ATOM 802 O O . GLY A 1 104 ? -7.045 -2.309 2.193 1.00 86.44 104 GLY A O 1
ATOM 803 N N . PHE A 1 105 ? -7.754 -2.452 0.067 1.00 88.50 105 PHE A N 1
ATOM 804 C CA . PHE A 1 105 ? -9.178 -2.375 0.375 1.00 88.50 105 PHE A CA 1
ATOM 805 C C . PHE A 1 105 ? -9.669 -3.629 1.100 1.00 88.50 105 PHE A C 1
ATOM 807 O O . PHE A 1 105 ? -10.239 -3.510 2.184 1.00 88.50 105 PHE A O 1
ATOM 814 N N . PHE A 1 106 ? -9.429 -4.823 0.550 1.00 87.88 106 PHE A N 1
ATOM 815 C CA . PHE A 1 106 ? -9.904 -6.075 1.141 1.00 87.88 106 PHE A CA 1
ATOM 816 C C . PHE A 1 106 ? -9.193 -6.385 2.460 1.00 87.88 106 PHE A C 1
ATOM 818 O O . PHE A 1 106 ? -9.877 -6.674 3.444 1.00 87.88 106 PHE A O 1
ATOM 825 N N . THR A 1 107 ? -7.866 -6.223 2.549 1.00 86.44 107 THR A N 1
ATOM 826 C CA . THR A 1 107 ? -7.154 -6.398 3.834 1.00 86.44 107 THR A CA 1
ATOM 827 C C . THR A 1 107 ? -7.726 -5.495 4.923 1.00 86.44 107 THR A C 1
ATOM 829 O O . THR A 1 107 ? -8.010 -5.957 6.030 1.00 86.44 107 THR A O 1
ATOM 832 N N . GLY A 1 108 ? -7.949 -4.216 4.610 1.00 85.12 108 GLY A N 1
ATOM 833 C CA . GLY A 1 108 ? -8.506 -3.258 5.554 1.00 85.12 108 GLY A CA 1
ATOM 834 C C . GLY A 1 108 ? -9.979 -3.500 5.876 1.00 85.12 108 GLY A C 1
ATOM 835 O O . GLY A 1 108 ? -10.386 -3.310 7.021 1.00 85.12 108 GLY A O 1
ATOM 836 N N . LEU A 1 109 ? -10.779 -3.969 4.915 1.00 85.75 109 LEU A N 1
ATOM 837 C CA . LEU A 1 109 ? -12.201 -4.249 5.112 1.00 85.75 109 LEU A CA 1
ATOM 838 C C . LEU A 1 109 ? -12.397 -5.438 6.051 1.00 85.75 109 LEU A C 1
ATOM 840 O O . LEU A 1 109 ? -13.154 -5.334 7.016 1.00 85.75 109 LEU A O 1
ATOM 844 N N . PHE A 1 110 ? -11.685 -6.541 5.818 1.00 83.62 110 PHE A N 1
ATOM 845 C CA . PHE A 1 110 ? -11.738 -7.717 6.689 1.00 83.62 110 PHE A CA 1
ATOM 846 C C . PHE A 1 110 ? -11.205 -7.409 8.090 1.00 83.62 110 PHE A C 1
ATOM 848 O O . PHE A 1 110 ? -11.784 -7.827 9.097 1.00 83.62 110 PHE A O 1
ATOM 855 N N . ARG A 1 111 ? -10.159 -6.588 8.181 1.00 81.38 111 ARG A N 1
ATOM 856 C CA . ARG A 1 111 ? -9.603 -6.167 9.464 1.00 81.38 111 ARG A CA 1
ATOM 857 C C . ARG A 1 111 ?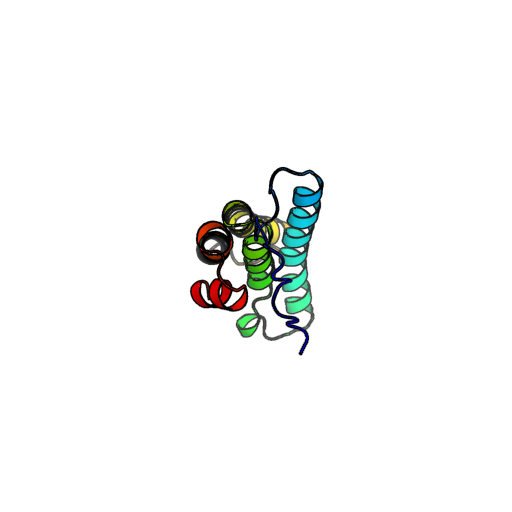 -10.553 -5.267 10.260 1.00 81.38 111 ARG A C 1
ATOM 859 O O . ARG A 1 111 ? -10.733 -5.490 11.455 1.00 81.38 111 ARG A O 1
ATOM 866 N N . GLU A 1 112 ? -11.155 -4.267 9.618 1.00 81.62 112 GLU A N 1
ATOM 867 C CA . GLU A 1 112 ? -12.001 -3.258 10.269 1.00 81.62 112 GLU A CA 1
ATOM 868 C C . GLU A 1 112 ? -13.421 -3.769 10.542 1.00 81.62 112 GLU A C 1
ATOM 870 O O . GLU A 1 112 ? -13.943 -3.571 11.638 1.00 81.62 112 GLU A O 1
ATOM 875 N N . ARG A 1 113 ? -14.047 -4.446 9.569 1.00 78.75 113 ARG A N 1
ATOM 876 C CA . ARG A 1 113 ? -15.432 -4.932 9.685 1.00 78.75 113 ARG A CA 1
ATOM 877 C C . ARG A 1 113 ? -15.529 -6.302 10.341 1.00 78.75 113 ARG A C 1
ATOM 879 O O . ARG A 1 113 ? -16.396 -6.494 11.185 1.00 78.75 113 ARG A O 1
ATOM 886 N N . PHE A 1 114 ? -14.656 -7.238 9.968 1.00 75.06 114 PHE A N 1
ATOM 887 C CA . PHE A 1 114 ? -14.738 -8.628 10.430 1.00 75.06 114 PHE A CA 1
ATOM 888 C C . PHE A 1 114 ? -13.825 -8.928 11.629 1.00 75.06 114 PHE A C 1
ATOM 890 O O . PHE A 1 114 ? -13.934 -9.999 12.220 1.00 75.06 114 PHE A O 1
ATOM 897 N N . ARG A 1 115 ? -12.957 -7.983 12.034 1.00 70.94 115 ARG A N 1
ATOM 898 C CA . ARG A 1 115 ? -12.005 -8.113 13.160 1.00 70.94 115 ARG A CA 1
ATOM 899 C C . ARG A 1 115 ? -11.115 -9.358 13.066 1.00 70.94 115 ARG A C 1
ATOM 901 O O . ARG A 1 115 ? -10.648 -9.863 14.087 1.00 70.94 115 ARG A O 1
ATOM 908 N N . TRP A 1 116 ? -10.870 -9.851 11.854 1.00 73.56 116 TRP A N 1
ATOM 909 C CA . TRP A 1 116 ? -10.070 -11.051 11.639 1.00 73.56 116 TRP A CA 1
ATOM 910 C C . TRP A 1 116 ? -8.621 -10.864 12.096 1.00 73.56 116 TRP A C 1
ATOM 912 O O . TRP A 1 116 ? -8.092 -9.744 12.193 1.00 73.56 116 TRP A O 1
ATOM 922 N N . ASN A 1 117 ? -7.967 -11.995 12.376 1.00 80.31 117 ASN A N 1
ATOM 923 C CA . ASN A 1 117 ? -6.537 -12.022 12.652 1.00 80.31 117 ASN A CA 1
ATOM 924 C C . ASN A 1 117 ? -5.776 -11.403 11.465 1.00 80.31 117 ASN A C 1
ATOM 926 O O . ASN A 1 117 ? -6.187 -11.593 10.314 1.00 80.31 117 ASN A O 1
ATOM 930 N N . PRO A 1 118 ? -4.661 -10.691 11.713 1.00 72.88 118 PRO A N 1
ATOM 931 C CA . PRO A 1 118 ? -3.871 -10.070 10.655 1.00 72.88 118 PRO A CA 1
ATOM 932 C C . PRO A 1 118 ? -3.507 -11.046 9.540 1.00 72.88 118 PRO A C 1
ATOM 934 O O . PRO A 1 118 ? -3.740 -10.753 8.374 1.00 72.88 118 PRO A O 1
ATOM 937 N N . CYS A 1 119 ? -3.049 -12.246 9.905 1.00 74.69 119 CYS A N 1
ATOM 938 C CA . CYS A 1 119 ? -2.664 -13.275 8.943 1.00 74.69 119 CYS A CA 1
ATOM 939 C C . CYS A 1 119 ? -3.834 -13.703 8.044 1.00 74.69 119 CYS A C 1
ATOM 941 O O . CYS A 1 119 ? -3.650 -13.846 6.843 1.00 74.69 119 CYS A O 1
ATOM 943 N N . ALA A 1 120 ? -5.043 -13.845 8.599 1.00 77.00 120 ALA A N 1
ATOM 944 C CA . ALA A 1 120 ? -6.233 -14.209 7.827 1.00 77.00 120 ALA A CA 1
ATOM 945 C C . ALA A 1 120 ? -6.690 -13.072 6.901 1.00 77.00 120 ALA A C 1
ATOM 947 O O . ALA A 1 120 ? -7.113 -13.316 5.777 1.00 77.00 120 ALA A O 1
ATOM 948 N N . SER A 1 121 ? -6.564 -11.823 7.359 1.00 74.69 121 SER A N 1
ATOM 949 C CA . SER A 1 121 ? -6.923 -10.645 6.559 1.00 74.69 121 SER A CA 1
ATOM 950 C C . SER A 1 121 ? -5.986 -10.472 5.362 1.00 74.69 121 SER A C 1
ATOM 952 O O . SER A 1 121 ? -6.437 -10.103 4.284 1.00 74.69 121 SER A O 1
ATOM 954 N N . VAL A 1 122 ? -4.693 -10.763 5.543 1.00 76.25 122 VAL A N 1
ATOM 955 C CA . VAL A 1 122 ? -3.698 -10.749 4.460 1.00 76.25 122 VAL A CA 1
ATOM 956 C C . VAL A 1 122 ? -3.906 -11.923 3.507 1.00 76.25 122 VAL A C 1
ATOM 958 O O . VAL A 1 122 ? -3.873 -11.714 2.304 1.00 76.25 122 VAL A O 1
ATOM 961 N N . ALA A 1 123 ? -4.182 -13.125 4.021 1.00 78.19 123 ALA A N 1
ATOM 962 C CA . ALA A 1 123 ? -4.393 -14.316 3.194 1.00 78.19 123 ALA A CA 1
ATOM 963 C C . ALA A 1 123 ? -5.609 -14.220 2.259 1.00 78.19 123 ALA A C 1
ATOM 965 O O . ALA A 1 123 ? -5.607 -14.844 1.212 1.00 78.19 123 ALA A O 1
ATOM 966 N N . VAL A 1 124 ? -6.647 -13.461 2.627 1.00 74.75 124 VAL A N 1
ATOM 967 C CA . VAL A 1 124 ? -7.788 -13.195 1.728 1.00 74.75 124 VAL A CA 1
ATOM 968 C C . VAL A 1 124 ? -7.443 -12.194 0.635 1.00 74.75 124 VAL A C 1
ATOM 970 O O . VAL A 1 124 ? -8.071 -12.194 -0.419 1.00 74.75 124 VAL A O 1
ATOM 973 N N . ALA A 1 125 ? -6.506 -11.296 0.910 1.00 70.38 125 ALA A N 1
ATOM 974 C CA . ALA A 1 125 ? -6.135 -10.289 -0.057 1.00 70.38 125 ALA A CA 1
ATOM 975 C C . ALA A 1 125 ? -5.090 -10.791 -1.049 1.00 70.38 125 ALA A C 1
ATOM 977 O O . ALA A 1 125 ? -5.152 -10.355 -2.182 1.00 70.38 125 ALA A O 1
ATOM 978 N N . LEU A 1 126 ? -4.153 -11.650 -0.639 1.00 70.69 126 LEU A N 1
ATOM 979 C CA . LEU A 1 126 ? -3.058 -12.149 -1.481 1.00 70.69 126 LEU A CA 1
ATOM 980 C C . LEU A 1 126 ? -3.515 -13.248 -2.451 1.00 70.69 126 LEU A C 1
ATOM 982 O O . LEU A 1 126 ? -3.009 -13.244 -3.593 1.00 70.69 126 LEU A O 1
#

Mean predicted aligned error: 9.51 Å

Radius of gyration: 16.5 Å; Cα contacts (8 Å, |Δi|>4): 186; chains: 1; bounding box: 36×37×60 Å

Secondary structure (DSSP, 8-state):
---GGG-----S-SS--TTSHHHHHHHHHHHHHHHHHHHHHHHTT--HHHH-TTHHHHHHHHHHHHHHHHHHHHHHHHHHHHHHH--S-TTTHHHHHHHHHHHHHHHHHHHHHS---HHHHHHHH-

Sequence (126 aa):
MNNYNERAISVQQPTLAFWKVRAFLFQGLLVAAAMLLPVVAHLSGAPVRILLPMHWPVILAGLVYGWRGGALIGLVAPTVSFLFSGLPLPRILPAMTIELFTYGFFTGLFRERFRWNPCASVAVAL

Solvent-accessible surface area (backbone atoms only — not comparable to full-atom values): 6564 Å² total; per-residue (Å²): 134,85,79,83,77,80,74,71,75,76,71,89,61,77,39,50,69,65,85,41,72,70,39,48,55,52,51,49,48,35,38,50,46,27,41,47,44,43,53,53,34,61,75,69,69,49,69,51,90,82,56,52,49,45,52,58,35,21,37,49,33,1,46,45,32,14,29,68,41,0,28,53,44,11,49,46,32,55,55,54,27,25,75,75,69,67,40,61,54,79,86,52,37,64,58,52,28,50,52,34,21,50,28,2,24,45,13,1,40,37,25,58,74,65,61,45,56,70,69,60,19,46,63,75,39,109

Foldseek 3Di:
DDDPPPPPPPCVFQEDACPDPVNVVVLVVLLVQLQVVQVVCVVVVHPCVVCVVNLVSLLVLLRHHALVRSLVSLQVSLVVSCVPPVDDPPVCSVVSSVLSNQSSNQLRHCCGPVVDDSVVSNVVSD